Protein AF-A0A352UPE4-F1 (afdb_monomer_lite)

pLDDT: mean 80.59, std 21.8, range [27.59, 98.31]

Foldseek 3Di:
DVPVVVVVVVVVVVVVVVVVVVVVVVVVVVVVPCPDPPPPPPPPPPPPPDDPPPPDDDDDDDDDDPDDDPDDDDPVDDDDDPDPPLVVVLLAAEEFALVLLVCLVQLVHPNGVLDQRGWDCPVRGDAPVCLQPAWTLRSVPRDTDHPVVSCVVPVRPHYHYDYDPHHPVVDDDD

Sequence (174 aa):
MKSNQKNTMYIFWAGAIMVCLALVLFALLFSSCTKAPNPAATTPPPSESLAPSDSGGTAGEATPNPTAPVETPPSWELAETEDAGWEYVDRMTFLGDSTTHGLVYYGVLSDKKDTTQVWTPASGTLALFNQSTATIVYPETGEEITIVDAVTRKKPEYLVITLGVNGVSFMAEA

Radius of gyration: 31.69 Å; chains: 1; bounding box: 69×68×94 Å

Structure (mmCIF, N/CA/C/O backbone):
data_AF-A0A352UPE4-F1
#
_entry.id   AF-A0A352UPE4-F1
#
loop_
_atom_site.group_PDB
_atom_site.id
_atom_site.type_symbol
_atom_site.label_atom_id
_atom_site.label_alt_id
_atom_site.label_comp_id
_atom_site.label_asym_id
_atom_site.label_entity_id
_atom_site.label_seq_id
_atom_site.pdbx_PDB_ins_code
_atom_site.Cartn_x
_atom_site.Cartn_y
_atom_site.Cartn_z
_atom_site.occupancy
_atom_site.B_iso_or_equiv
_atom_site.auth_seq_id
_atom_site.auth_comp_id
_atom_site.auth_asym_id
_atom_site.auth_atom_id
_atom_site.pdbx_PDB_model_num
ATOM 1 N N . MET A 1 1 ? -26.353 47.766 42.012 1.00 53.09 1 MET A N 1
ATOM 2 C CA . MET A 1 1 ? -25.046 47.062 41.942 1.00 53.09 1 MET A CA 1
ATOM 3 C C . MET A 1 1 ? -24.980 45.918 40.909 1.00 53.09 1 MET A C 1
ATOM 5 O O . MET A 1 1 ? -23.880 45.500 40.585 1.00 53.09 1 MET A O 1
ATOM 9 N N . LYS A 1 2 ? -26.097 45.433 40.330 1.00 53.50 2 LYS A N 1
ATOM 10 C CA . LYS A 1 2 ? -26.125 44.246 39.436 1.00 53.50 2 LYS A CA 1
ATOM 11 C C . LYS A 1 2 ? -25.807 44.509 37.944 1.00 53.50 2 LYS A C 1
ATOM 13 O O . LYS A 1 2 ? -25.626 43.559 37.191 1.00 53.50 2 LYS A O 1
ATOM 18 N N . SER A 1 3 ? -25.732 45.772 37.511 1.00 59.28 3 SER A N 1
ATOM 19 C CA . SER A 1 3 ? -25.371 46.168 36.134 1.00 59.28 3 SER A CA 1
ATOM 20 C C . SER A 1 3 ? -23.856 46.222 35.899 1.00 59.28 3 SER A C 1
ATOM 22 O O . SER A 1 3 ? -23.390 45.801 34.846 1.00 59.28 3 SER A O 1
ATOM 24 N N . ASN A 1 4 ? -23.082 46.649 36.903 1.00 59.94 4 ASN A N 1
ATOM 25 C CA . ASN A 1 4 ? -21.622 46.748 36.797 1.00 59.94 4 ASN A CA 1
ATOM 26 C C . ASN A 1 4 ? -20.955 45.377 36.615 1.00 59.94 4 ASN A C 1
ATOM 28 O O . ASN A 1 4 ? -20.063 45.250 35.791 1.00 59.94 4 ASN A O 1
ATOM 32 N N . GLN A 1 5 ? -21.448 44.329 37.284 1.00 63.59 5 GLN A N 1
ATOM 33 C CA . GLN A 1 5 ? -20.893 42.975 37.156 1.00 63.59 5 GLN A CA 1
ATOM 34 C C . GLN A 1 5 ? -21.080 42.381 35.748 1.00 63.59 5 GLN A C 1
ATOM 36 O O . GLN A 1 5 ? -20.189 41.704 35.240 1.00 63.59 5 GLN A O 1
ATOM 41 N N . LYS A 1 6 ? -22.216 42.661 35.092 1.00 66.12 6 LYS A N 1
ATOM 42 C CA . LYS A 1 6 ? -22.461 42.227 33.707 1.00 66.12 6 LYS A CA 1
ATOM 43 C C . LYS A 1 6 ? -21.548 42.970 32.734 1.00 66.12 6 LYS A C 1
ATOM 45 O O . LYS A 1 6 ? -20.954 42.340 31.871 1.00 66.12 6 LYS A O 1
ATOM 50 N N . ASN A 1 7 ? -21.371 44.277 32.923 1.00 73.94 7 ASN A N 1
ATOM 51 C CA . ASN A 1 7 ? -20.481 45.085 32.089 1.00 73.94 7 ASN A CA 1
ATOM 52 C C . ASN A 1 7 ? -19.014 44.656 32.238 1.00 73.94 7 ASN A C 1
ATOM 54 O O . ASN A 1 7 ? -18.324 44.515 31.237 1.00 73.94 7 ASN A O 1
ATOM 58 N N . THR A 1 8 ? -18.554 44.349 33.454 1.00 73.56 8 THR A N 1
ATOM 59 C CA . THR A 1 8 ? -17.210 43.793 33.686 1.00 73.56 8 THR A CA 1
ATOM 60 C C . THR A 1 8 ? -17.031 42.427 33.021 1.00 73.56 8 THR A C 1
ATOM 62 O O . THR A 1 8 ? -15.991 42.175 32.421 1.00 73.56 8 THR A O 1
ATOM 65 N N . MET A 1 9 ? -18.052 41.564 33.056 1.00 77.69 9 MET A N 1
ATOM 66 C CA . MET A 1 9 ? -18.025 40.272 32.369 1.00 77.69 9 MET A CA 1
ATOM 67 C C . MET A 1 9 ? -17.982 40.445 30.843 1.00 77.69 9 MET A C 1
ATOM 69 O O . MET A 1 9 ? -17.152 39.818 30.197 1.00 77.69 9 MET A O 1
ATOM 73 N N . TYR A 1 10 ? -18.785 41.338 30.259 1.00 82.56 10 TYR A N 1
ATOM 74 C CA . TYR A 1 10 ? -18.728 41.616 28.819 1.00 82.56 10 TYR A CA 1
ATOM 75 C C . TYR A 1 10 ? -17.397 42.232 28.382 1.00 82.56 10 TYR A C 1
ATOM 77 O O . TYR A 1 10 ? -16.899 41.874 27.322 1.00 82.56 10 TYR A O 1
ATOM 85 N N . ILE A 1 11 ? -16.786 43.095 29.198 1.00 82.06 11 ILE A N 1
ATOM 86 C CA . ILE A 1 11 ? -15.452 43.651 28.924 1.00 82.06 11 ILE A CA 1
ATOM 87 C C . ILE A 1 11 ? -14.389 42.545 28.951 1.00 82.06 11 ILE A C 1
ATOM 89 O O . ILE A 1 11 ? -13.535 42.498 28.069 1.00 82.06 11 ILE A O 1
ATOM 93 N N . PHE A 1 12 ? -14.466 41.617 29.909 1.00 85.69 12 PHE A N 1
ATOM 94 C CA . PHE A 1 12 ? -13.561 40.467 29.977 1.00 85.69 12 PHE A CA 1
ATOM 95 C C . PHE A 1 12 ? -13.721 39.531 28.767 1.00 85.69 12 PHE A C 1
ATOM 97 O O . PHE A 1 12 ? -12.733 39.161 28.136 1.00 85.69 12 PHE A O 1
ATOM 104 N N . TRP A 1 13 ? -14.962 39.203 28.393 1.00 82.19 13 TRP A N 1
ATOM 105 C CA . TRP A 1 13 ? -15.262 38.380 27.217 1.00 82.19 13 TRP A CA 1
ATOM 106 C C . TRP A 1 13 ? -14.846 39.058 25.906 1.00 82.19 13 TRP A C 1
ATOM 108 O O . TRP A 1 13 ? -14.253 38.407 25.050 1.00 82.19 13 TRP A O 1
ATOM 118 N N . ALA A 1 14 ? -15.083 40.364 25.760 1.00 88.38 14 ALA A N 1
ATOM 119 C CA . ALA A 1 14 ? -14.623 41.132 24.606 1.00 88.38 14 ALA A CA 1
ATOM 120 C C . ALA A 1 14 ? -13.088 41.153 24.517 1.00 88.38 14 ALA A C 1
ATOM 122 O O . ALA A 1 14 ? -12.538 40.979 23.432 1.00 88.38 14 ALA A O 1
ATOM 123 N N . GLY A 1 15 ? -12.392 41.283 25.653 1.00 89.69 15 GLY A N 1
ATOM 124 C CA . GLY A 1 15 ? -10.934 41.174 25.722 1.00 89.69 15 GLY A CA 1
ATOM 125 C C . GLY A 1 15 ? -10.424 39.801 25.278 1.00 89.69 15 GLY A C 1
ATOM 126 O O . GLY A 1 15 ? -9.528 39.724 24.441 1.00 89.69 15 GLY A O 1
ATOM 127 N N . ALA A 1 16 ? -11.034 38.718 25.765 1.00 92.31 16 ALA A N 1
ATOM 128 C CA . ALA A 1 16 ? -10.669 37.353 25.382 1.00 92.31 16 ALA A CA 1
ATOM 129 C C . ALA A 1 16 ? -10.889 37.085 23.881 1.00 92.31 16 ALA A C 1
ATOM 131 O O . ALA A 1 16 ? -10.023 36.511 23.223 1.00 92.31 16 ALA A O 1
ATOM 132 N N . ILE A 1 17 ? -12.008 37.554 23.319 1.00 93.19 17 ILE A N 1
ATOM 133 C CA . ILE A 1 17 ? -12.302 37.430 21.883 1.00 93.19 17 ILE A CA 1
ATOM 134 C C . ILE A 1 17 ? -11.273 38.204 21.052 1.00 93.19 17 ILE A C 1
ATOM 136 O O . ILE A 1 17 ? -10.758 37.667 20.075 1.00 93.19 17 ILE A O 1
ATOM 140 N N . MET A 1 18 ? -10.919 39.426 21.456 1.00 93.44 18 MET A N 1
ATOM 141 C CA . MET A 1 18 ? -9.901 40.220 20.762 1.00 93.44 18 MET A CA 1
ATOM 142 C C . MET A 1 18 ? -8.521 39.555 20.789 1.00 93.44 18 MET A C 1
ATOM 144 O O . MET A 1 18 ? -7.825 39.571 19.776 1.00 93.44 18 MET A O 1
ATOM 148 N N . VAL A 1 19 ? -8.139 38.921 21.903 1.00 95.31 19 VAL A N 1
ATOM 149 C CA . VAL A 1 19 ? -6.890 38.146 21.994 1.00 95.31 19 VAL A CA 1
ATOM 150 C C . VAL A 1 19 ? -6.928 36.934 21.061 1.00 95.31 19 VAL A C 1
ATOM 152 O O . VAL A 1 19 ? -5.976 36.721 20.314 1.00 95.31 19 VAL A O 1
ATOM 155 N N . CYS A 1 20 ? -8.030 36.178 21.031 1.00 92.56 20 CYS A N 1
ATOM 156 C CA . CYS A 1 20 ? -8.185 35.056 20.101 1.00 92.56 20 CYS A CA 1
ATOM 157 C C . CYS A 1 20 ? -8.100 35.503 18.635 1.00 92.56 20 CYS A C 1
ATOM 159 O O . CYS A 1 20 ? -7.395 34.877 17.846 1.00 92.56 20 CYS A O 1
ATOM 161 N N . LEU A 1 21 ? -8.761 36.605 18.268 1.00 93.88 21 LEU A N 1
ATOM 162 C CA . LEU A 1 21 ? -8.699 37.155 16.911 1.00 93.88 21 LEU A CA 1
ATOM 163 C C . LEU A 1 21 ? -7.285 37.630 16.550 1.00 93.88 21 LEU A C 1
ATOM 165 O O . LEU A 1 21 ? -6.831 37.387 15.433 1.00 93.88 21 LEU A O 1
ATOM 169 N N . ALA A 1 22 ? -6.564 38.245 17.491 1.00 93.00 22 ALA A N 1
ATOM 170 C CA . ALA A 1 22 ? -5.177 38.653 17.288 1.00 93.00 22 ALA A CA 1
ATOM 171 C C . ALA A 1 22 ? -4.243 37.450 17.083 1.00 93.00 22 ALA A C 1
ATOM 173 O O . ALA A 1 22 ? -3.396 37.490 16.194 1.00 93.00 22 ALA A O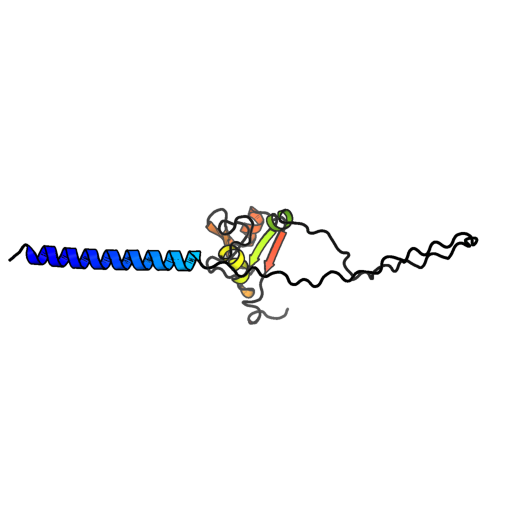 1
ATOM 174 N N . LEU A 1 23 ? -4.421 36.364 17.845 1.00 93.12 23 LEU A N 1
ATOM 175 C CA . LEU A 1 23 ? -3.644 35.129 17.685 1.00 93.12 23 LEU A CA 1
ATOM 176 C C . LEU A 1 23 ? -3.903 34.454 16.334 1.00 93.12 23 LEU A C 1
ATOM 178 O O . LEU A 1 23 ? -2.953 34.035 15.672 1.00 93.12 23 LEU A O 1
ATOM 182 N N . VAL A 1 24 ? -5.165 34.391 15.896 1.00 92.69 24 VAL A N 1
ATOM 183 C CA . VAL A 1 24 ? -5.530 33.862 14.571 1.00 92.69 24 VAL A CA 1
ATOM 184 C C . VAL A 1 24 ? -4.917 34.719 13.463 1.00 92.69 24 VAL A C 1
ATOM 186 O O . VAL A 1 24 ? -4.322 34.177 12.535 1.00 92.69 24 VAL A O 1
ATOM 189 N N . LEU A 1 25 ? -4.988 36.049 13.576 1.00 88.69 25 LEU A N 1
ATOM 190 C CA . LEU A 1 25 ? -4.364 36.957 12.613 1.00 88.69 25 LEU A CA 1
ATOM 191 C C . LEU A 1 25 ? -2.843 36.762 12.559 1.00 88.69 25 LEU A C 1
ATOM 193 O O . LEU A 1 25 ? -2.278 36.699 11.471 1.00 88.69 25 LEU A O 1
ATOM 197 N N . PHE A 1 26 ? -2.186 36.606 13.711 1.00 88.25 26 PHE A N 1
ATOM 198 C CA . PHE A 1 26 ? -0.756 36.306 13.775 1.00 88.25 26 PHE A CA 1
ATOM 199 C C . PHE A 1 26 ? -0.455 34.984 13.055 1.00 88.25 26 PHE A C 1
ATOM 201 O O . PHE A 1 26 ? 0.346 34.968 12.128 1.00 88.25 26 PHE A O 1
ATOM 208 N N . ALA A 1 27 ? -1.156 33.893 13.375 1.00 85.06 27 ALA A N 1
ATOM 209 C CA 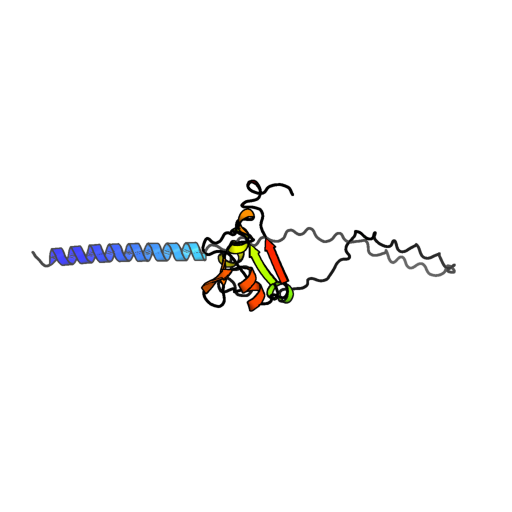. ALA A 1 27 ? -0.958 32.595 12.723 1.00 85.06 27 ALA A CA 1
ATOM 210 C C . ALA A 1 27 ? -1.133 32.650 11.190 1.00 85.06 27 ALA A C 1
ATOM 212 O O . ALA A 1 27 ? -0.366 32.021 10.454 1.00 85.06 27 ALA A O 1
ATOM 213 N N . LEU A 1 28 ? -2.091 33.443 10.699 1.00 84.50 28 LEU A N 1
ATOM 214 C CA . LEU A 1 28 ? -2.310 33.664 9.267 1.00 84.50 28 LEU A CA 1
ATOM 215 C C . LEU A 1 28 ? -1.188 34.489 8.621 1.00 84.50 28 LEU A C 1
ATOM 217 O O . LEU A 1 28 ? -0.753 34.156 7.519 1.00 84.50 28 LEU A O 1
ATOM 221 N N . LEU A 1 29 ? -0.671 35.518 9.300 1.00 82.88 29 LEU A N 1
ATOM 222 C CA . LEU A 1 29 ? 0.468 36.315 8.825 1.00 82.88 29 LEU A CA 1
ATOM 223 C C . LEU A 1 29 ? 1.762 35.488 8.776 1.00 82.88 29 LEU A C 1
ATOM 225 O O . LEU A 1 29 ? 2.492 35.562 7.789 1.00 82.88 29 LEU A O 1
ATOM 229 N N . PHE A 1 30 ? 2.022 34.651 9.788 1.00 71.88 30 PHE A N 1
ATOM 230 C CA . PHE A 1 30 ? 3.179 33.747 9.792 1.00 71.88 30 PHE A CA 1
ATOM 231 C C . PHE A 1 30 ? 3.045 32.626 8.757 1.00 71.88 30 PHE A C 1
ATOM 233 O O . PHE A 1 30 ? 4.0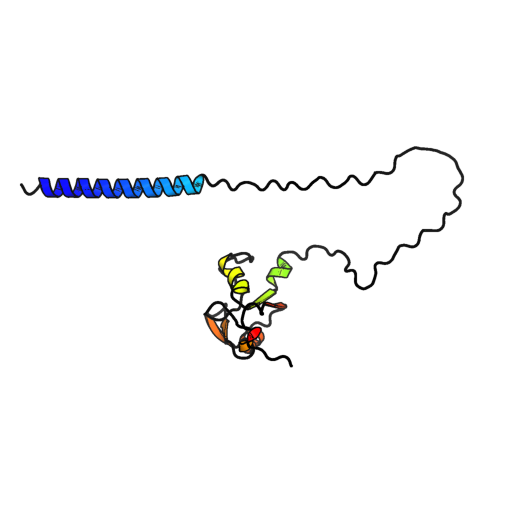31 32.311 8.098 1.00 71.88 30 PHE A O 1
ATOM 240 N N . SER A 1 31 ? 1.840 32.091 8.527 1.00 73.88 31 SER A N 1
ATOM 241 C CA . SER A 1 31 ? 1.608 31.155 7.413 1.00 73.88 31 SER A CA 1
ATOM 242 C C . SER A 1 31 ? 1.840 31.821 6.053 1.00 73.88 31 SER A C 1
ATOM 244 O O . SER A 1 31 ? 2.477 31.234 5.182 1.00 73.88 31 SER A O 1
ATOM 246 N N . SER A 1 32 ? 1.400 33.073 5.883 1.00 64.81 32 SER A N 1
ATOM 247 C CA . SER A 1 32 ? 1.497 33.809 4.611 1.00 64.81 32 SER A CA 1
ATOM 248 C C . SER A 1 32 ? 2.911 34.315 4.284 1.00 64.81 32 SER A C 1
ATOM 250 O O . SER A 1 32 ? 3.199 34.601 3.124 1.00 64.81 32 SER A O 1
ATOM 252 N N . CYS A 1 33 ? 3.809 34.409 5.272 1.00 54.62 33 CYS A N 1
ATOM 253 C CA . CYS A 1 33 ? 5.211 34.808 5.078 1.00 54.62 33 CYS A CA 1
ATOM 254 C C . CYS A 1 33 ? 6.183 33.633 4.892 1.00 54.62 33 CYS A C 1
ATOM 256 O O . CYS A 1 33 ? 7.377 33.863 4.691 1.00 54.62 33 CYS A O 1
ATOM 258 N N . THR A 1 34 ? 5.710 32.382 4.882 1.00 54.47 34 THR A N 1
ATOM 259 C CA . THR A 1 34 ? 6.535 31.245 4.445 1.00 54.47 34 THR A CA 1
ATOM 260 C C . THR A 1 34 ? 6.585 31.186 2.917 1.00 54.47 34 THR A C 1
ATOM 262 O O . THR A 1 34 ? 6.072 30.281 2.267 1.00 54.47 34 THR A O 1
ATOM 265 N N . LYS A 1 35 ? 7.236 32.183 2.308 1.00 48.16 35 LYS A N 1
ATOM 266 C CA . LYS A 1 35 ? 7.783 32.018 0.962 1.00 48.16 35 LYS A CA 1
ATOM 267 C C . LYS A 1 35 ? 8.822 30.909 1.079 1.00 48.16 35 LYS A C 1
ATOM 269 O O . LYS A 1 35 ? 9.884 31.129 1.659 1.00 48.16 35 LYS A O 1
ATOM 274 N N . ALA A 1 36 ? 8.473 29.713 0.607 1.00 48.47 36 ALA A N 1
ATOM 275 C CA . ALA A 1 36 ? 9.414 28.614 0.483 1.00 48.47 36 ALA A CA 1
ATOM 276 C C . ALA A 1 36 ? 10.707 29.162 -0.148 1.00 48.47 36 ALA A C 1
ATOM 278 O O . ALA A 1 36 ? 10.624 29.871 -1.161 1.00 48.47 36 ALA A O 1
ATOM 279 N N . PRO A 1 37 ? 11.890 28.908 0.439 1.00 42.31 37 PRO A N 1
ATOM 280 C CA . PRO A 1 37 ? 13.134 29.134 -0.266 1.00 42.31 37 PRO A CA 1
ATOM 281 C C . PRO A 1 37 ? 13.035 28.333 -1.555 1.00 42.31 37 PRO A C 1
ATOM 283 O O . PRO A 1 37 ? 12.926 27.112 -1.519 1.00 42.31 37 PRO A O 1
ATOM 286 N N . ASN A 1 38 ? 12.987 29.035 -2.683 1.00 44.78 38 ASN A N 1
ATOM 287 C CA . ASN A 1 38 ? 13.183 28.429 -3.984 1.00 44.78 38 ASN A CA 1
ATOM 288 C C . ASN A 1 38 ? 14.545 27.726 -3.895 1.00 44.78 38 ASN A C 1
ATOM 290 O O . ASN A 1 38 ? 15.541 28.439 -3.714 1.00 44.78 38 ASN A O 1
ATOM 294 N N . PRO A 1 39 ? 14.650 26.386 -3.959 1.00 43.59 39 PRO A N 1
ATOM 295 C CA . PRO A 1 39 ? 15.930 25.801 -4.268 1.00 43.59 39 PRO A CA 1
ATOM 296 C C . PRO A 1 39 ? 16.146 26.169 -5.730 1.00 43.59 39 PRO A C 1
ATOM 298 O O . PRO A 1 39 ? 15.653 25.509 -6.640 1.00 43.59 39 PRO A O 1
ATOM 301 N N . ALA A 1 40 ? 16.816 27.301 -5.954 1.00 36.25 40 ALA A N 1
ATOM 302 C CA . ALA A 1 40 ? 17.519 27.506 -7.197 1.00 36.25 40 ALA A CA 1
ATOM 303 C C . ALA A 1 40 ? 18.382 26.257 -7.357 1.00 36.25 40 ALA A C 1
ATOM 305 O O . ALA A 1 40 ? 19.315 26.038 -6.584 1.00 36.25 40 ALA A O 1
ATOM 306 N N . ALA A 1 41 ? 17.975 25.391 -8.279 1.00 37.00 41 ALA A N 1
ATOM 307 C CA . ALA A 1 41 ? 18.787 24.300 -8.747 1.00 37.00 41 ALA A CA 1
ATOM 308 C C . ALA A 1 41 ? 20.068 24.938 -9.282 1.00 37.00 41 ALA A C 1
ATOM 310 O O . ALA A 1 41 ? 20.100 25.477 -10.387 1.00 37.00 41 ALA A O 1
ATOM 311 N N . THR A 1 42 ? 21.119 24.939 -8.469 1.00 39.25 42 THR A N 1
ATOM 312 C CA . THR A 1 42 ? 22.485 25.150 -8.932 1.00 39.25 42 THR A CA 1
ATOM 313 C C . THR A 1 42 ? 22.902 23.865 -9.635 1.00 39.25 42 THR A C 1
ATOM 315 O O . THR A 1 42 ? 23.733 23.101 -9.154 1.00 39.25 42 THR A O 1
ATOM 318 N N . THR A 1 43 ? 22.265 23.587 -10.768 1.00 38.50 43 THR A N 1
ATOM 319 C CA . THR A 1 43 ? 22.822 22.679 -11.758 1.00 38.50 43 THR A CA 1
ATOM 320 C C . THR A 1 43 ? 24.024 23.426 -12.340 1.00 38.50 43 THR A C 1
ATOM 322 O O . THR A 1 43 ? 23.835 24.524 -12.873 1.00 38.50 43 THR A O 1
ATOM 325 N N . PRO A 1 44 ? 25.268 22.931 -12.203 1.00 42.25 44 PRO A N 1
ATOM 326 C CA . PRO A 1 44 ? 26.358 23.479 -12.997 1.00 42.25 44 PRO A CA 1
ATOM 327 C C . PRO A 1 44 ? 25.972 23.355 -14.483 1.00 42.25 44 PRO A C 1
ATOM 329 O O . PRO A 1 44 ? 25.299 22.385 -14.844 1.00 42.25 44 PRO A O 1
ATOM 332 N N . PRO A 1 45 ? 26.318 24.332 -15.339 1.00 49.88 45 PRO A N 1
ATOM 333 C CA . PRO A 1 45 ? 25.979 24.263 -16.756 1.00 49.88 45 PRO A CA 1
ATOM 334 C C . PRO A 1 45 ? 26.512 22.951 -17.355 1.00 49.88 45 PRO A C 1
ATOM 336 O O . PRO A 1 45 ? 27.566 22.475 -16.914 1.00 49.88 45 PRO A O 1
ATOM 339 N N . PRO A 1 46 ? 25.810 22.351 -18.334 1.00 43.12 46 PRO A N 1
ATOM 340 C CA . PRO A 1 46 ? 26.344 21.202 -19.042 1.00 43.12 46 PRO A CA 1
ATOM 341 C C . PRO A 1 46 ? 27.696 21.608 -19.621 1.00 43.12 46 PRO A C 1
ATOM 343 O O . PRO A 1 46 ? 27.830 22.681 -20.211 1.00 43.12 46 PRO A O 1
ATOM 346 N N . SER A 1 47 ? 28.704 20.771 -19.382 1.00 41.22 47 SER A N 1
ATOM 347 C CA . SER A 1 47 ? 30.019 20.923 -19.990 1.00 41.22 47 SER A CA 1
ATOM 348 C C . SER A 1 47 ? 29.808 21.103 -21.491 1.00 41.22 47 SER A C 1
ATOM 350 O O . SER A 1 47 ? 29.238 20.221 -22.134 1.00 41.22 47 SER A O 1
ATOM 352 N N . GLU A 1 48 ? 30.215 22.251 -22.035 1.00 40.44 48 GLU A N 1
ATOM 353 C CA . GLU A 1 48 ? 30.287 22.461 -23.477 1.00 40.44 48 GLU A CA 1
ATOM 354 C C . GLU A 1 48 ? 31.221 21.387 -24.041 1.00 40.44 48 GLU A C 1
ATOM 356 O O . GLU A 1 48 ? 32.446 21.475 -23.949 1.00 40.44 48 GLU A O 1
ATOM 361 N N . SER A 1 49 ? 30.629 20.313 -24.562 1.00 44.19 49 SER A N 1
ATOM 362 C CA . SER A 1 49 ? 31.329 19.392 -25.440 1.00 44.19 49 SER A CA 1
ATOM 363 C C . SER A 1 49 ? 31.677 20.186 -26.689 1.00 44.19 49 SER A C 1
ATOM 365 O O . SER A 1 49 ? 30.802 20.748 -27.348 1.00 44.19 49 SER A O 1
ATOM 367 N N . LEU A 1 50 ? 32.979 20.299 -26.925 1.00 38.34 50 LEU A N 1
ATOM 368 C CA . LEU A 1 50 ? 33.604 21.081 -27.977 1.00 38.34 50 LEU A CA 1
ATOM 369 C C . LEU A 1 50 ? 32.876 20.867 -29.308 1.00 38.34 50 LEU A C 1
ATOM 371 O O . LEU A 1 50 ? 32.929 19.784 -29.893 1.00 38.34 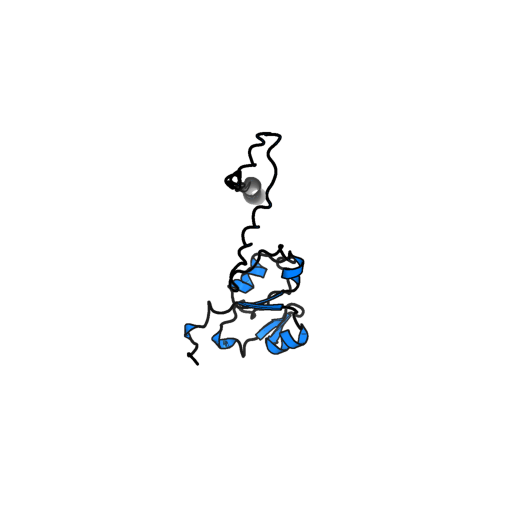50 LEU A O 1
ATOM 375 N N . ALA A 1 51 ? 32.231 21.922 -29.807 1.00 38.31 51 ALA A N 1
ATOM 376 C CA . ALA A 1 51 ? 31.907 22.005 -31.220 1.00 38.31 51 ALA A CA 1
ATOM 377 C C . ALA A 1 51 ? 33.208 21.793 -32.023 1.00 38.31 51 ALA A C 1
ATOM 379 O O . ALA A 1 51 ? 34.248 22.347 -31.641 1.00 38.31 51 ALA A O 1
ATOM 380 N N . PRO A 1 52 ? 33.203 21.010 -33.115 1.00 39.97 52 PRO A N 1
ATOM 381 C CA . PRO A 1 52 ? 34.371 20.916 -33.970 1.00 39.97 52 PRO A CA 1
ATOM 382 C C . PRO A 1 52 ? 34.665 22.306 -34.529 1.00 39.97 52 PRO A C 1
ATOM 384 O O . PRO A 1 52 ? 33.791 22.959 -35.095 1.00 39.97 52 PRO A O 1
ATOM 387 N N . SER A 1 53 ? 35.902 22.754 -34.332 1.00 32.44 53 SER A N 1
ATOM 388 C CA . SER A 1 53 ? 36.434 23.971 -34.932 1.00 32.44 53 SER A CA 1
ATOM 389 C C . SER A 1 53 ? 36.287 23.881 -36.454 1.00 32.44 53 SER A C 1
ATOM 391 O O . SER A 1 53 ? 36.916 23.032 -37.089 1.00 32.44 53 SER A O 1
ATOM 393 N N . ASP A 1 54 ? 35.443 24.738 -37.028 1.00 34.72 54 ASP A N 1
ATOM 394 C CA . ASP A 1 54 ? 35.342 24.946 -38.470 1.00 34.72 54 ASP A CA 1
ATOM 395 C C . ASP A 1 54 ? 36.593 25.704 -38.934 1.00 34.72 54 ASP A C 1
ATOM 397 O O . ASP A 1 54 ? 36.642 26.933 -38.984 1.00 34.72 54 ASP A O 1
ATOM 401 N N . SER A 1 55 ? 37.661 24.951 -39.194 1.00 33.97 55 SER A N 1
ATOM 402 C CA . SER A 1 55 ? 38.781 25.422 -39.998 1.00 33.97 55 SER A CA 1
ATOM 403 C C . SER A 1 55 ? 38.575 24.884 -41.406 1.00 33.97 55 SER A C 1
ATOM 405 O O . SER A 1 55 ? 38.962 23.758 -41.726 1.00 33.97 55 SER A O 1
ATOM 407 N N . GLY A 1 56 ? 37.914 25.690 -42.238 1.00 28.95 56 GLY A N 1
ATOM 408 C CA . GLY A 1 56 ? 37.743 25.434 -43.660 1.00 28.95 56 GLY A CA 1
ATOM 409 C C . GLY A 1 56 ? 39.093 25.325 -44.369 1.00 28.95 56 GLY A C 1
ATOM 410 O O . GLY A 1 56 ? 39.704 26.327 -44.735 1.00 28.95 56 GLY A O 1
ATOM 411 N N . GLY A 1 57 ? 39.544 24.091 -44.581 1.00 27.59 57 GLY A N 1
ATOM 412 C CA . GLY A 1 57 ? 40.590 23.731 -45.529 1.00 27.59 57 GLY A CA 1
ATOM 413 C C . GLY A 1 57 ? 39.966 23.022 -46.727 1.00 27.59 57 GLY A C 1
ATOM 414 O O . GLY A 1 57 ? 39.523 21.882 -46.612 1.00 27.59 57 GLY A O 1
ATOM 415 N N . THR A 1 58 ? 39.934 23.686 -47.882 1.00 31.41 58 THR A N 1
ATOM 416 C CA . THR A 1 58 ? 39.547 23.060 -49.152 1.00 31.41 58 THR A CA 1
ATOM 417 C C . THR A 1 58 ? 40.754 22.393 -49.809 1.00 31.41 58 THR A C 1
ATOM 419 O O . THR A 1 58 ? 41.821 22.993 -49.910 1.00 31.41 58 THR A O 1
ATOM 422 N N . ALA A 1 59 ? 40.475 21.204 -50.355 1.00 40.41 59 ALA A N 1
ATOM 423 C CA . ALA A 1 59 ? 41.225 20.404 -51.327 1.00 40.41 59 ALA A CA 1
ATOM 424 C C . ALA A 1 59 ? 42.333 19.481 -50.784 1.00 40.41 59 ALA A C 1
ATOM 426 O O . ALA A 1 59 ? 43.508 19.831 -50.723 1.00 40.41 59 ALA A O 1
ATOM 427 N N . GLY A 1 60 ? 41.933 18.234 -50.515 1.00 33.28 60 GLY A N 1
ATOM 428 C CA . GLY A 1 60 ? 42.813 17.080 -50.342 1.00 33.28 60 GLY A CA 1
ATOM 429 C C . GLY A 1 60 ? 42.009 15.777 -50.382 1.00 33.28 60 GLY A C 1
ATOM 430 O O . GLY A 1 60 ? 41.395 15.401 -49.395 1.00 33.28 60 GLY A O 1
ATOM 431 N N . GLU A 1 61 ? 41.966 15.166 -51.564 1.00 43.31 61 GLU A N 1
ATOM 432 C CA . GLU A 1 61 ? 41.482 13.828 -51.948 1.00 43.31 61 GLU A CA 1
ATOM 433 C C . GLU A 1 61 ? 41.213 12.821 -50.798 1.00 43.31 61 GLU A C 1
ATOM 435 O O . GLU A 1 61 ? 42.126 12.354 -50.117 1.00 43.31 61 GLU A O 1
ATOM 440 N N . ALA A 1 62 ? 39.937 12.464 -50.590 1.00 38.00 62 ALA A N 1
ATOM 441 C CA . ALA A 1 62 ? 39.506 11.556 -49.526 1.00 38.00 62 ALA A CA 1
ATOM 442 C C . ALA A 1 62 ? 39.678 10.079 -49.927 1.00 38.00 62 ALA A C 1
ATOM 444 O O . ALA A 1 62 ? 38.917 9.530 -50.723 1.00 38.00 62 ALA A O 1
ATOM 445 N N . THR A 1 63 ? 40.657 9.422 -49.310 1.00 46.66 63 THR A N 1
ATOM 446 C CA . THR A 1 63 ? 40.691 7.959 -49.156 1.00 46.66 63 THR A CA 1
ATOM 447 C C . THR A 1 63 ? 39.640 7.561 -48.104 1.00 46.66 63 THR A C 1
ATOM 449 O O . THR A 1 63 ? 39.559 8.241 -47.078 1.00 46.66 63 THR A O 1
ATOM 452 N N . PRO A 1 64 ? 38.821 6.505 -48.292 1.00 46.34 64 PRO A N 1
ATOM 453 C CA . PRO A 1 64 ? 37.836 6.109 -47.289 1.00 46.34 64 PRO A CA 1
ATOM 454 C C . PRO A 1 64 ? 38.554 5.584 -46.038 1.00 46.34 64 PRO A C 1
ATOM 456 O O . PRO A 1 64 ? 39.173 4.521 -46.057 1.00 46.34 64 PRO A O 1
ATOM 459 N N . ASN A 1 65 ? 38.493 6.355 -44.953 1.00 51.69 65 ASN A N 1
ATOM 460 C CA . ASN A 1 65 ? 38.975 5.946 -43.638 1.00 51.69 65 ASN A CA 1
ATOM 461 C C . ASN A 1 65 ? 38.057 4.819 -43.114 1.00 51.69 65 ASN A C 1
ATOM 463 O O . ASN A 1 65 ? 36.834 4.980 -43.186 1.00 51.69 65 ASN A O 1
ATOM 467 N N . PRO A 1 66 ? 38.580 3.684 -42.616 1.00 55.06 66 PRO A N 1
ATOM 468 C CA . PRO A 1 66 ? 37.737 2.608 -42.115 1.00 55.06 66 PRO A CA 1
ATOM 469 C C . PRO A 1 66 ? 36.961 3.103 -40.891 1.00 55.06 66 PRO A C 1
ATOM 471 O O . PRO A 1 66 ? 37.543 3.624 -39.941 1.00 55.06 66 PRO A O 1
ATOM 474 N N . THR A 1 67 ? 35.635 2.978 -40.948 1.00 58.03 67 THR A N 1
ATOM 475 C CA . THR A 1 67 ? 34.707 3.295 -39.861 1.00 58.03 67 THR A CA 1
ATOM 476 C C . THR A 1 67 ? 35.193 2.634 -38.572 1.00 58.03 67 THR A C 1
ATOM 478 O O . THR A 1 67 ? 35.328 1.411 -38.520 1.00 58.03 67 THR A O 1
ATOM 481 N N . ALA A 1 68 ? 35.489 3.440 -37.548 1.00 62.06 68 ALA A N 1
ATOM 482 C CA . ALA A 1 68 ? 35.789 2.927 -36.218 1.00 62.06 68 ALA A CA 1
ATOM 483 C C . ALA A 1 68 ? 34.628 2.021 -35.758 1.00 62.06 68 ALA A C 1
ATOM 485 O O . ALA A 1 68 ? 33.470 2.372 -36.008 1.00 62.06 68 ALA A O 1
ATOM 486 N N . PRO A 1 69 ? 34.897 0.863 -35.128 1.00 58.62 69 PRO A N 1
ATOM 487 C CA . PRO A 1 69 ? 33.838 0.005 -34.618 1.00 58.62 69 PRO A CA 1
ATOM 488 C C . PRO A 1 69 ? 32.976 0.801 -33.638 1.00 58.62 69 PRO A C 1
ATOM 490 O O . PRO A 1 69 ? 33.497 1.389 -32.693 1.00 58.62 69 PRO A O 1
ATOM 493 N N . VAL A 1 70 ? 31.665 0.837 -33.871 1.00 67.75 70 VAL A N 1
ATOM 494 C CA . VAL A 1 70 ? 30.712 1.307 -32.864 1.00 67.75 70 VAL A CA 1
ATOM 495 C C . VAL A 1 70 ? 30.793 0.311 -31.711 1.00 67.75 70 VAL A C 1
ATOM 497 O O . VAL A 1 70 ? 30.414 -0.851 -31.880 1.00 67.75 70 VAL A O 1
ATOM 500 N N . GLU A 1 71 ? 31.350 0.730 -30.574 1.00 74.75 71 GLU A N 1
ATOM 501 C CA . GLU A 1 71 ? 31.371 -0.111 -29.379 1.00 74.75 71 GLU A CA 1
ATOM 502 C C . GLU A 1 71 ? 29.925 -0.402 -28.977 1.00 74.75 71 GLU A C 1
ATOM 504 O O . GLU A 1 71 ? 29.128 0.501 -28.731 1.00 74.75 71 GLU A O 1
ATOM 509 N N . THR A 1 72 ? 29.560 -1.681 -29.003 1.00 78.94 72 THR A N 1
ATOM 510 C CA . THR A 1 72 ? 28.242 -2.121 -28.551 1.00 78.94 72 THR A CA 1
ATOM 511 C C . THR A 1 72 ? 28.289 -2.198 -27.027 1.00 78.94 72 THR A C 1
ATOM 513 O O . THR A 1 72 ? 29.182 -2.879 -26.513 1.00 78.94 72 THR A O 1
ATOM 516 N N . PRO A 1 73 ? 27.375 -1.528 -26.301 1.00 82.62 73 PRO A N 1
ATOM 517 C CA . PRO A 1 73 ? 27.365 -1.585 -24.847 1.00 82.62 73 PRO A CA 1
ATOM 518 C C . PRO A 1 73 ? 27.204 -3.038 -24.366 1.00 82.62 73 PRO A C 1
ATOM 520 O O . PRO A 1 73 ? 26.561 -3.856 -25.038 1.00 82.62 73 PRO A O 1
ATOM 523 N N . PRO A 1 74 ? 27.821 -3.403 -23.231 1.00 88.56 74 PRO A N 1
ATOM 524 C CA . PRO A 1 74 ? 27.738 -4.748 -22.690 1.00 88.56 74 PRO A CA 1
ATOM 525 C C . PRO A 1 74 ? 26.298 -5.097 -22.292 1.00 88.56 74 PRO A C 1
ATOM 527 O O . PRO A 1 74 ? 25.506 -4.241 -21.920 1.00 88.56 74 PRO A O 1
ATOM 530 N N . SER A 1 75 ? 25.958 -6.387 -22.295 1.00 88.88 75 SER A N 1
ATOM 531 C CA . SER A 1 75 ? 24.579 -6.868 -22.098 1.00 88.88 75 SER A CA 1
ATOM 532 C C . SER A 1 75 ? 23.963 -6.594 -20.717 1.00 88.88 75 SER A C 1
ATOM 534 O O . SER A 1 75 ? 22.799 -6.918 -20.500 1.00 88.88 75 SER A O 1
ATOM 536 N N . TRP A 1 76 ? 24.747 -6.090 -19.763 1.00 91.94 76 TRP A N 1
ATOM 537 C CA . TRP A 1 76 ? 24.284 -5.689 -18.431 1.00 91.94 76 TRP A CA 1
ATOM 538 C C . TRP A 1 76 ? 23.962 -4.194 -18.346 1.00 91.94 76 TRP A C 1
ATOM 540 O O . TRP A 1 76 ? 23.359 -3.760 -17.366 1.00 91.94 76 TRP A O 1
ATOM 550 N N . GLU A 1 77 ? 24.369 -3.413 -19.344 1.00 93.00 77 GLU A N 1
ATOM 551 C CA . GLU A 1 77 ? 24.113 -1.984 -19.398 1.00 93.00 77 GLU A CA 1
ATOM 552 C C . GLU A 1 77 ? 22.731 -1.746 -20.011 1.00 93.00 77 GLU A C 1
ATOM 554 O O . GLU A 1 77 ? 22.434 -2.171 -21.129 1.00 93.00 77 GLU A O 1
ATOM 559 N N . LEU A 1 78 ? 21.856 -1.106 -19.236 1.00 91.38 78 LEU A N 1
ATOM 560 C CA . LEU A 1 78 ? 20.535 -0.715 -19.705 1.00 91.38 78 LEU A CA 1
ATOM 561 C C . LEU A 1 78 ? 20.673 0.536 -20.569 1.00 91.38 78 LEU A C 1
ATOM 563 O O . LEU A 1 78 ? 21.294 1.512 -20.153 1.00 91.38 78 LEU A O 1
ATOM 567 N N . ALA A 1 79 ? 20.065 0.508 -21.752 1.00 89.81 79 ALA A N 1
ATOM 568 C CA . ALA A 1 79 ? 19.939 1.704 -22.569 1.00 89.81 79 ALA A CA 1
ATOM 569 C C . ALA A 1 79 ? 19.067 2.741 -21.850 1.00 89.81 79 ALA A C 1
ATOM 571 O O . ALA A 1 79 ? 18.114 2.383 -21.153 1.00 89.81 79 ALA A O 1
ATOM 572 N N . GLU A 1 80 ? 19.371 4.022 -22.054 1.00 91.38 80 GLU A N 1
ATOM 573 C CA . GLU A 1 80 ? 18.488 5.091 -21.602 1.00 91.38 80 GLU A CA 1
ATOM 574 C C . GLU A 1 80 ? 17.106 4.933 -22.245 1.00 91.38 80 GLU A C 1
ATOM 576 O O . GLU A 1 80 ? 16.976 4.703 -23.451 1.00 91.38 80 GLU A O 1
ATOM 581 N N . THR A 1 81 ? 16.066 5.051 -21.425 1.00 92.75 81 THR A N 1
ATOM 582 C CA . THR A 1 81 ? 14.674 5.067 -21.871 1.00 92.75 81 THR A CA 1
ATOM 583 C C . THR A 1 81 ? 14.058 6.415 -21.545 1.00 92.75 81 THR A C 1
ATOM 585 O O . THR A 1 81 ? 14.424 7.046 -20.552 1.00 92.75 81 THR A O 1
ATOM 588 N N . GLU A 1 82 ? 13.092 6.842 -22.354 1.00 94.94 82 GLU A N 1
ATOM 589 C CA . GLU A 1 82 ? 12.273 8.007 -22.022 1.00 94.94 82 GLU A CA 1
ATOM 590 C C . GLU A 1 82 ? 11.527 7.791 -20.695 1.00 94.94 82 GLU A C 1
ATOM 592 O O . GLU A 1 82 ? 11.267 6.656 -20.280 1.00 94.94 82 GLU A O 1
ATOM 597 N N . ASP A 1 83 ? 11.186 8.891 -20.022 1.00 93.94 83 ASP A N 1
ATOM 598 C CA . ASP A 1 83 ? 10.351 8.847 -18.824 1.00 93.94 83 ASP A CA 1
ATOM 599 C C . ASP A 1 83 ? 8.960 8.307 -19.191 1.00 93.94 83 ASP A C 1
ATOM 601 O O . ASP A 1 83 ? 8.269 8.855 -20.051 1.00 93.94 83 ASP A O 1
ATOM 605 N N . ALA A 1 84 ? 8.546 7.226 -18.526 1.00 91.81 84 ALA A N 1
ATOM 606 C CA . ALA A 1 84 ? 7.247 6.595 -18.741 1.00 91.81 84 ALA A CA 1
ATOM 607 C C . ALA A 1 84 ? 6.065 7.465 -18.263 1.00 91.81 84 ALA A C 1
ATOM 609 O O . ALA A 1 84 ? 4.911 7.173 -18.585 1.00 91.81 84 ALA A O 1
ATOM 610 N N . GLY A 1 85 ? 6.340 8.528 -17.504 1.00 95.12 85 GLY A N 1
ATOM 611 C CA . GLY A 1 85 ? 5.367 9.521 -17.076 1.00 95.12 85 GLY A CA 1
ATOM 612 C C . GLY A 1 85 ? 4.368 9.021 -16.029 1.00 95.12 85 GLY A C 1
ATOM 613 O O . GLY A 1 85 ? 4.411 7.889 -15.543 1.00 95.12 85 GLY A O 1
ATOM 614 N N . TRP A 1 86 ? 3.426 9.898 -15.674 1.00 95.19 86 TRP A N 1
ATOM 615 C CA . TRP A 1 86 ? 2.430 9.633 -14.628 1.00 95.19 86 TRP A CA 1
ATOM 616 C C . TRP A 1 86 ? 1.447 8.516 -14.978 1.00 95.19 86 TRP A C 1
ATOM 618 O O . TRP A 1 86 ? 1.060 7.762 -14.092 1.00 95.19 86 TRP A O 1
ATOM 628 N N . GLU A 1 87 ? 1.119 8.334 -16.259 1.00 95.81 87 GLU A N 1
ATOM 629 C CA . GLU A 1 87 ? 0.244 7.241 -16.708 1.00 95.81 87 GLU A CA 1
ATOM 630 C C . GLU A 1 87 ? 0.816 5.854 -16.377 1.00 95.81 87 GLU A C 1
ATOM 632 O O . GLU A 1 87 ? 0.074 4.880 -16.240 1.00 95.81 87 GLU A O 1
ATOM 637 N N . TYR A 1 88 ? 2.140 5.730 -16.250 1.00 96.19 88 TYR A N 1
ATOM 638 C CA . TYR A 1 88 ? 2.752 4.495 -15.775 1.00 96.19 88 TYR A CA 1
ATOM 639 C C . TYR A 1 88 ? 2.548 4.295 -14.275 1.00 96.19 88 TYR A C 1
ATOM 641 O O . TYR A 1 88 ? 2.182 3.199 -13.855 1.00 96.19 88 TYR A O 1
ATOM 649 N N . VAL A 1 89 ? 2.733 5.351 -13.481 1.00 96.62 89 VAL A N 1
ATOM 650 C CA . VAL A 1 89 ? 2.522 5.317 -12.027 1.00 96.62 89 VAL A CA 1
ATOM 651 C C . VAL A 1 89 ? 1.056 5.038 -11.695 1.00 96.62 89 VAL A C 1
ATOM 653 O O . VAL A 1 89 ? 0.783 4.213 -10.832 1.00 96.62 89 VAL A O 1
ATOM 656 N N . ASP A 1 90 ? 0.112 5.629 -12.429 1.00 97.12 90 ASP A N 1
ATOM 657 C CA . ASP A 1 90 ? -1.330 5.459 -12.203 1.00 97.12 90 ASP A CA 1
ATOM 658 C C . ASP A 1 90 ? -1.836 4.030 -12.463 1.00 97.12 90 ASP A C 1
ATOM 660 O O . ASP A 1 90 ? -2.897 3.642 -11.969 1.00 9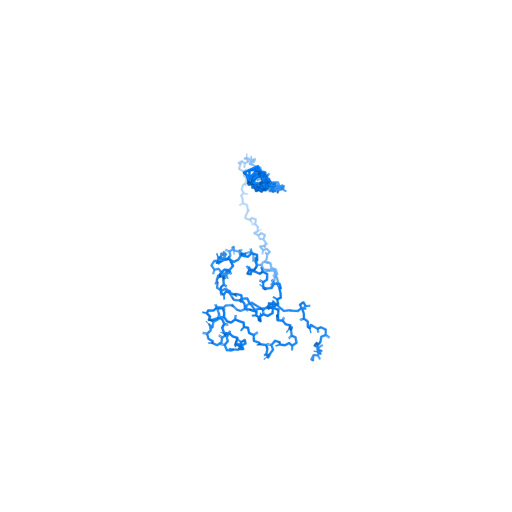7.12 90 ASP A O 1
ATOM 664 N N . ARG A 1 91 ? -1.074 3.218 -13.208 1.00 97.44 91 ARG A N 1
ATOM 665 C CA . ARG A 1 91 ? -1.351 1.785 -13.414 1.00 97.44 91 ARG A CA 1
ATOM 666 C C . ARG A 1 91 ? -0.834 0.900 -12.277 1.00 97.44 91 ARG A C 1
ATOM 668 O O . ARG A 1 91 ? -1.084 -0.310 -12.281 1.00 97.44 91 ARG A O 1
ATOM 675 N N . MET A 1 92 ? -0.109 1.465 -11.313 1.00 98.00 92 MET A N 1
ATOM 676 C CA . MET A 1 92 ? 0.460 0.724 -10.193 1.00 98.00 92 MET A CA 1
ATOM 677 C C . MET A 1 92 ? -0.521 0.599 -9.030 1.00 98.00 92 MET A C 1
ATOM 679 O O . MET A 1 92 ? -1.343 1.462 -8.739 1.00 98.00 92 MET A O 1
ATOM 683 N N . THR A 1 93 ? -0.407 -0.515 -8.322 1.00 98.31 93 THR A N 1
ATOM 684 C CA . THR A 1 93 ? -0.993 -0.721 -7.001 1.00 98.31 93 THR A CA 1
ATOM 685 C C . THR A 1 93 ? 0.133 -1.070 -6.040 1.00 98.31 93 THR A C 1
ATOM 687 O O . THR A 1 93 ? 0.936 -1.958 -6.316 1.00 98.31 93 THR A O 1
ATOM 690 N N . PHE A 1 94 ? 0.203 -0.372 -4.914 1.00 98.31 94 PHE A N 1
ATOM 691 C CA . PHE A 1 94 ? 1.268 -0.472 -3.927 1.00 98.31 94 PHE A CA 1
ATOM 692 C C . PHE A 1 94 ? 0.783 -1.245 -2.706 1.00 98.31 94 PHE A C 1
ATOM 694 O O . PHE A 1 94 ? -0.104 -0.788 -1.993 1.00 98.31 94 PHE A O 1
ATOM 701 N N . LEU A 1 95 ? 1.392 -2.392 -2.431 1.00 98.06 95 LEU A N 1
ATOM 702 C CA . LEU A 1 95 ? 1.153 -3.200 -1.241 1.00 98.06 95 LEU A CA 1
ATOM 703 C C . LEU A 1 95 ? 2.369 -3.115 -0.323 1.00 98.06 95 LEU A C 1
ATOM 705 O O . LEU A 1 95 ? 3.486 -3.417 -0.750 1.00 98.06 95 LEU A O 1
ATOM 709 N N . GLY A 1 96 ? 2.174 -2.772 0.949 1.00 97.00 96 GLY A N 1
ATOM 710 C CA . GLY A 1 96 ? 3.318 -2.793 1.850 1.00 97.00 96 GLY A CA 1
ATOM 711 C C . GLY A 1 96 ? 3.107 -2.291 3.267 1.00 97.00 96 GLY A C 1
ATOM 712 O O . GLY A 1 96 ? 2.028 -2.398 3.853 1.00 97.00 96 GLY A O 1
ATOM 713 N N . ASP A 1 97 ? 4.211 -1.828 3.843 1.00 96.38 97 ASP A N 1
ATOM 714 C CA . ASP A 1 97 ? 4.306 -1.393 5.229 1.00 96.38 97 ASP A CA 1
ATOM 715 C C . ASP A 1 97 ? 4.024 0.109 5.415 1.00 96.38 97 ASP A C 1
ATOM 717 O O . ASP A 1 97 ? 3.461 0.785 4.551 1.00 96.38 97 ASP A O 1
ATOM 721 N N . SER A 1 98 ? 4.393 0.644 6.580 1.00 96.31 98 SER A N 1
ATOM 722 C CA . SER A 1 98 ? 4.218 2.058 6.923 1.00 96.31 98 SER A CA 1
ATOM 723 C C . SER A 1 98 ? 4.841 3.029 5.918 1.00 96.31 98 SER A C 1
ATOM 725 O O . SER A 1 98 ? 4.361 4.153 5.780 1.00 96.31 98 SER A O 1
ATOM 727 N N . THR A 1 99 ? 5.900 2.626 5.210 1.00 96.12 99 THR A N 1
ATOM 728 C CA . THR A 1 99 ? 6.521 3.465 4.177 1.00 96.12 99 THR A CA 1
ATOM 729 C C . THR A 1 99 ? 5.606 3.608 2.960 1.00 96.12 99 THR A C 1
ATOM 731 O O . THR A 1 99 ? 5.404 4.720 2.474 1.00 96.12 99 THR A O 1
ATOM 734 N N . THR A 1 100 ? 4.956 2.517 2.548 1.00 97.19 100 THR A N 1
ATOM 735 C CA . THR A 1 100 ? 3.919 2.492 1.508 1.00 97.19 100 THR A CA 1
ATOM 736 C C . THR A 1 100 ? 2.695 3.285 1.929 1.00 97.19 100 THR A C 1
ATOM 738 O O . THR A 1 100 ? 2.180 4.084 1.152 1.00 97.19 100 THR A O 1
ATOM 741 N N . HIS A 1 101 ? 2.255 3.126 3.181 1.00 96.69 101 HIS A N 1
ATOM 742 C CA . HIS A 1 101 ? 1.151 3.913 3.731 1.00 96.69 101 HIS A CA 1
ATOM 743 C C . HIS A 1 101 ? 1.440 5.422 3.677 1.00 96.69 101 HIS A C 1
ATOM 745 O O . HIS A 1 101 ? 0.544 6.240 3.456 1.00 96.69 101 HIS A O 1
ATOM 751 N N . GLY A 1 102 ? 2.717 5.796 3.809 1.00 97.12 102 GLY A N 1
ATOM 752 C CA . GLY A 1 102 ? 3.196 7.164 3.649 1.00 97.12 102 GLY A CA 1
ATOM 753 C C . GLY A 1 102 ? 2.791 7.808 2.321 1.00 97.12 102 GLY A C 1
ATOM 754 O O . GLY A 1 102 ? 2.546 9.013 2.300 1.00 97.12 102 GLY A O 1
ATOM 755 N N . LEU A 1 103 ? 2.632 7.038 1.237 1.00 97.38 103 LEU A N 1
ATOM 756 C CA . LEU A 1 103 ? 2.198 7.563 -0.064 1.00 97.38 103 LEU A CA 1
ATOM 757 C C . LEU A 1 103 ? 0.830 8.261 0.026 1.00 97.38 103 LEU A C 1
ATOM 759 O O . LEU A 1 103 ? 0.655 9.346 -0.535 1.00 97.38 103 LEU A O 1
ATOM 763 N N . VAL A 1 104 ? -0.101 7.690 0.800 1.00 96.06 104 VAL A N 1
ATOM 764 C CA . VAL A 1 104 ? -1.410 8.300 1.090 1.00 96.06 104 VAL A CA 1
ATOM 765 C C . VAL A 1 104 ? -1.228 9.532 1.967 1.00 96.06 104 VAL A C 1
ATOM 767 O O . VAL A 1 104 ? -1.744 10.603 1.656 1.00 96.06 104 VAL A O 1
ATOM 770 N N . TYR A 1 105 ? -0.467 9.411 3.058 1.00 95.06 105 TYR A N 1
ATOM 771 C CA . TYR A 1 105 ? -0.302 10.492 4.032 1.00 95.06 105 TYR A CA 1
ATOM 772 C C . TYR A 1 105 ? 0.308 11.760 3.416 1.00 95.06 105 TYR A C 1
ATOM 774 O O . TYR A 1 105 ? -0.156 12.874 3.694 1.00 95.06 105 TYR A O 1
ATOM 782 N N . TYR A 1 106 ? 1.321 11.592 2.564 1.00 97.69 106 TYR A N 1
ATOM 783 C CA . TYR A 1 106 ? 2.001 12.683 1.870 1.00 97.69 106 TYR A CA 1
ATOM 784 C C . TYR A 1 106 ? 1.276 13.137 0.597 1.00 97.69 106 TYR A C 1
ATOM 786 O O . TYR A 1 106 ? 1.542 14.238 0.123 1.00 97.69 106 TYR A O 1
ATOM 794 N N . GLY A 1 107 ? 0.331 12.347 0.073 1.00 96.88 107 GLY A N 1
ATOM 795 C CA . GLY A 1 107 ? -0.473 12.703 -1.096 1.00 96.88 107 GLY A CA 1
ATOM 796 C C . GLY A 1 107 ? 0.360 12.875 -2.366 1.00 96.88 107 GLY A C 1
ATOM 797 O O . GLY A 1 107 ? 0.140 13.828 -3.111 1.00 96.88 107 GLY A O 1
ATOM 798 N N . VAL A 1 108 ? 1.337 11.987 -2.569 1.00 96.56 108 VAL A N 1
ATOM 799 C CA . VAL A 1 108 ? 2.301 12.047 -3.686 1.00 96.56 108 VAL A CA 1
ATOM 800 C C . VAL A 1 108 ? 1.797 11.383 -4.969 1.00 96.56 108 VAL A C 1
ATOM 802 O O . VAL A 1 108 ? 2.408 11.563 -6.017 1.00 96.56 108 VAL A O 1
ATOM 805 N N . LEU A 1 109 ? 0.704 10.619 -4.888 1.00 97.12 109 LEU A N 1
ATOM 806 C CA . LEU A 1 109 ? 0.033 10.027 -6.046 1.00 97.12 109 LEU A CA 1
ATOM 807 C C . LEU A 1 109 ? -0.954 11.024 -6.670 1.00 97.12 109 LEU A C 1
ATOM 809 O O . LEU A 1 109 ? -1.337 12.004 -6.026 1.00 97.12 109 LEU A O 1
ATOM 813 N N . SER A 1 110 ? -1.396 10.755 -7.898 1.00 95.62 110 SER A N 1
ATOM 814 C CA . SER A 1 110 ? -2.273 11.638 -8.683 1.00 95.62 110 SER A CA 1
ATOM 815 C C . SER A 1 110 ? -3.551 12.044 -7.934 1.00 95.62 110 SER A C 1
ATOM 817 O O . SER A 1 110 ? -3.891 13.227 -7.877 1.00 95.62 110 SER A O 1
ATOM 819 N N . ASP A 1 111 ? -4.183 11.091 -7.241 1.00 95.56 111 ASP A N 1
ATOM 820 C CA . ASP A 1 111 ? -5.385 11.306 -6.413 1.00 95.56 111 ASP A CA 1
ATOM 821 C C . ASP A 1 111 ? -5.075 11.790 -4.981 1.00 95.56 111 ASP A C 1
ATOM 823 O O . ASP A 1 111 ? -5.950 11.895 -4.118 1.00 95.56 111 ASP A O 1
ATOM 827 N N . LYS A 1 112 ? -3.808 12.093 -4.691 1.00 96.25 112 LYS A N 1
ATOM 828 C CA . LYS A 1 112 ? -3.318 12.558 -3.392 1.00 96.25 112 LYS A CA 1
ATOM 829 C C . LYS A 1 112 ? -3.723 11.611 -2.256 1.00 96.25 112 LYS A C 1
ATOM 831 O O . LYS A 1 112 ? -3.309 10.456 -2.239 1.00 96.25 112 LYS A O 1
ATOM 836 N N . LYS A 1 113 ? -4.484 12.114 -1.279 1.00 95.56 113 LYS A N 1
ATOM 837 C CA . LYS A 1 113 ? -4.909 11.366 -0.085 1.00 95.56 113 LYS A CA 1
ATOM 838 C C . LYS A 1 113 ? -6.129 10.481 -0.333 1.00 95.56 113 LYS A C 1
ATOM 840 O O . LYS A 1 113 ? -6.389 9.603 0.478 1.00 95.56 113 LYS A O 1
ATOM 845 N N . ASP A 1 114 ? -6.835 10.702 -1.439 1.00 95.38 114 ASP A N 1
ATOM 846 C CA . ASP A 1 114 ? -8.034 9.948 -1.820 1.00 95.38 114 ASP A CA 1
ATOM 847 C C . ASP A 1 114 ? -7.692 8.766 -2.747 1.00 95.38 114 ASP A C 1
ATOM 849 O O . ASP A 1 114 ? -8.573 8.108 -3.297 1.00 95.38 114 ASP A O 1
ATOM 853 N N . THR A 1 115 ? -6.396 8.488 -2.928 1.00 96.12 115 THR A N 1
ATOM 854 C CA . THR A 1 115 ? -5.905 7.397 -3.770 1.00 96.12 115 THR A CA 1
ATOM 855 C C . THR A 1 115 ? -6.408 6.032 -3.312 1.00 96.12 115 THR A C 1
ATOM 857 O O . THR A 1 115 ? -6.407 5.692 -2.129 1.00 96.12 115 THR A O 1
ATOM 860 N N . THR A 1 116 ? -6.766 5.204 -4.290 1.00 96.81 116 THR A N 1
ATOM 861 C CA . THR A 1 116 ? -7.132 3.795 -4.089 1.00 96.81 116 THR A CA 1
ATOM 862 C C . THR A 1 116 ? -5.992 2.831 -4.431 1.00 96.81 116 THR A C 1
ATOM 864 O O . THR A 1 116 ? -6.156 1.613 -4.340 1.00 96.81 116 THR A O 1
ATOM 867 N N . GLN A 1 117 ? -4.825 3.366 -4.811 1.00 97.81 117 GLN A N 1
ATOM 868 C CA . GLN A 1 117 ? -3.667 2.588 -5.255 1.00 97.81 117 GLN A CA 1
ATOM 869 C C . GLN A 1 117 ? -2.870 1.983 -4.091 1.00 97.81 117 GLN A C 1
ATOM 871 O O . GLN A 1 117 ? -2.022 1.134 -4.332 1.00 97.81 117 GLN A O 1
ATOM 876 N N . VAL A 1 118 ? -3.096 2.400 -2.839 1.00 98.00 118 VAL A N 1
ATOM 877 C CA . VAL A 1 118 ? -2.280 1.980 -1.686 1.00 98.00 118 VAL A CA 1
ATOM 878 C C . VAL A 1 118 ? -3.026 0.980 -0.815 1.00 98.00 118 VAL A C 1
ATOM 880 O O . VAL A 1 118 ? -4.103 1.262 -0.294 1.00 98.00 118 VAL A O 1
ATOM 883 N N . TRP A 1 119 ? -2.437 -0.198 -0.651 1.00 98.06 119 TRP A N 1
ATOM 884 C CA . TRP A 1 119 ? -2.990 -1.339 0.061 1.00 98.06 119 TRP A CA 1
ATOM 885 C C . TRP A 1 119 ? -2.154 -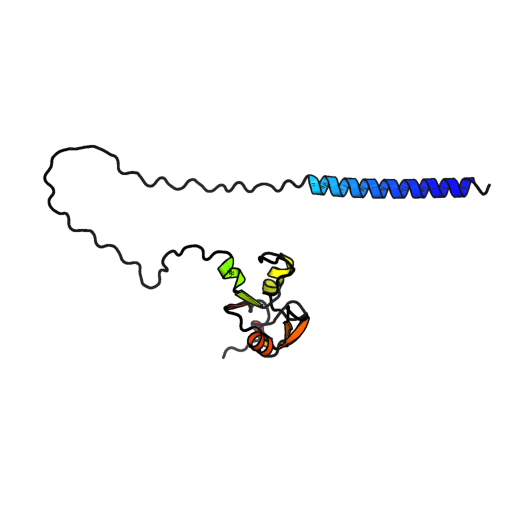1.630 1.300 1.00 98.06 119 TRP A C 1
ATOM 887 O O . TRP A 1 119 ? -1.008 -2.074 1.220 1.00 98.06 119 TRP A O 1
ATOM 897 N N . THR A 1 120 ? -2.752 -1.398 2.463 1.00 97.44 120 THR A N 1
ATOM 898 C CA . THR A 1 120 ? -2.145 -1.686 3.764 1.00 97.44 120 THR A CA 1
ATOM 899 C C . THR A 1 120 ? -3.197 -2.249 4.722 1.00 97.44 120 THR A C 1
ATOM 901 O O . THR A 1 120 ? -4.389 -1.975 4.549 1.00 97.44 120 THR A O 1
ATOM 904 N N . PRO A 1 121 ? -2.793 -2.997 5.762 1.00 97.12 121 PRO A N 1
ATOM 905 C CA . PRO A 1 121 ? -3.678 -3.325 6.877 1.00 97.12 121 PRO A CA 1
ATOM 906 C C . PRO A 1 121 ? -4.236 -2.061 7.543 1.00 97.12 121 PRO A C 1
ATOM 908 O O . PRO A 1 121 ? -3.684 -0.971 7.375 1.00 97.12 121 PRO A O 1
ATOM 911 N N . ALA A 1 122 ? -5.280 -2.202 8.361 1.00 96.38 122 ALA A N 1
ATOM 912 C CA . ALA A 1 122 ? -5.876 -1.080 9.098 1.00 96.38 122 ALA A CA 1
ATOM 913 C C . ALA A 1 122 ? -4.879 -0.367 10.034 1.00 96.38 122 ALA A C 1
ATOM 915 O O . ALA A 1 122 ? -5.018 0.819 10.316 1.00 96.38 122 ALA A O 1
ATOM 916 N N . SER A 1 123 ? -3.834 -1.074 10.478 1.00 94.94 123 SER A N 1
ATOM 917 C CA . SER A 1 123 ? -2.714 -0.504 11.238 1.00 94.94 123 SER A CA 1
ATOM 918 C C . SER A 1 123 ? -1.829 0.450 10.424 1.00 94.94 123 SER A C 1
ATOM 920 O O . SER A 1 123 ? -0.978 1.124 11.000 1.00 94.94 123 SER A O 1
ATOM 922 N N . GLY A 1 124 ? -1.966 0.457 9.096 1.00 95.19 124 GLY A N 1
ATOM 923 C CA . GLY A 1 124 ? -1.066 1.138 8.171 1.00 95.19 124 GLY A CA 1
ATOM 924 C C . GLY A 1 124 ? 0.266 0.418 7.957 1.00 95.19 124 GLY A C 1
ATOM 925 O O . GLY A 1 124 ? 1.157 0.990 7.342 1.00 95.19 124 GLY A O 1
ATOM 926 N N . THR A 1 125 ? 0.453 -0.812 8.457 1.00 95.81 125 THR A N 1
ATOM 927 C CA . THR A 1 125 ? 1.713 -1.547 8.269 1.00 95.81 125 THR A CA 1
ATOM 928 C C . THR A 1 125 ? 1.511 -3.051 8.091 1.00 95.81 125 THR A C 1
ATOM 930 O O . THR A 1 125 ? 0.917 -3.719 8.940 1.00 95.81 125 THR A O 1
ATOM 933 N N . LEU A 1 126 ? 2.026 -3.594 6.985 1.00 96.81 126 LEU A N 1
ATOM 934 C CA . LEU A 1 126 ? 2.166 -5.025 6.735 1.00 96.81 126 LEU A CA 1
ATOM 935 C C . LEU A 1 126 ? 3.568 -5.497 7.139 1.00 96.81 126 LEU A C 1
ATOM 937 O O . LEU A 1 126 ? 4.568 -5.077 6.565 1.00 96.81 126 LEU A O 1
ATOM 941 N N . ALA A 1 127 ? 3.654 -6.397 8.116 1.00 94.81 127 ALA A N 1
ATOM 942 C CA . ALA A 1 127 ? 4.919 -7.038 8.465 1.00 94.81 127 ALA A CA 1
ATOM 943 C C . ALA A 1 127 ? 5.186 -8.243 7.556 1.00 94.81 127 ALA A C 1
ATOM 945 O O . ALA A 1 127 ? 4.280 -9.037 7.298 1.00 94.81 127 ALA A O 1
ATOM 946 N N . LEU A 1 128 ? 6.439 -8.423 7.126 1.00 94.38 128 LEU A N 1
ATOM 947 C CA . LEU A 1 128 ? 6.795 -9.451 6.146 1.00 94.38 128 LEU A CA 1
ATOM 948 C C . LEU A 1 128 ? 6.451 -10.877 6.613 1.00 94.38 128 LEU A C 1
ATOM 950 O O . LEU A 1 128 ? 5.955 -11.669 5.820 1.00 94.38 128 LEU A O 1
ATOM 954 N N . PHE A 1 129 ? 6.619 -11.198 7.900 1.00 92.12 129 PHE A N 1
ATOM 955 C CA . PHE A 1 129 ? 6.275 -12.527 8.434 1.00 92.12 129 PHE A CA 1
ATOM 956 C C . PHE A 1 129 ? 4.770 -12.855 8.369 1.00 92.12 129 PHE A C 1
ATOM 958 O O . PHE A 1 129 ? 4.401 -14.023 8.440 1.00 92.12 129 PHE A O 1
ATOM 965 N N . ASN A 1 130 ? 3.905 -11.846 8.207 1.00 92.62 130 ASN A N 1
ATOM 966 C CA . ASN A 1 130 ? 2.451 -11.998 8.106 1.00 92.62 130 ASN A CA 1
ATOM 967 C C . ASN A 1 130 ? 1.929 -11.902 6.665 1.00 92.62 130 ASN A C 1
ATOM 969 O O . ASN A 1 130 ? 0.719 -11.947 6.460 1.00 92.62 130 ASN A O 1
ATOM 973 N N . GLN A 1 131 ? 2.799 -11.759 5.660 1.00 91.25 131 GLN A N 1
ATOM 974 C CA . GLN A 1 131 ? 2.393 -11.484 4.274 1.00 91.25 131 GLN A CA 1
ATOM 975 C C . GLN A 1 131 ? 1.368 -12.481 3.703 1.00 91.25 131 GLN A C 1
ATOM 977 O O . GLN A 1 131 ? 0.529 -12.095 2.898 1.00 91.25 131 GLN A O 1
ATOM 982 N N . SER A 1 132 ? 1.392 -13.741 4.151 1.00 90.75 132 SER A N 1
ATOM 983 C CA . SER A 1 132 ? 0.513 -14.800 3.642 1.00 90.75 132 SER A CA 1
ATOM 984 C C . SER A 1 132 ? -0.868 -14.848 4.297 1.00 90.75 132 SER A C 1
ATOM 986 O O . SER A 1 132 ? -1.759 -15.515 3.775 1.00 90.75 132 SER A O 1
ATOM 988 N N . THR A 1 133 ? -1.054 -14.188 5.440 1.00 93.94 133 THR A N 1
ATOM 989 C CA . THR A 1 133 ? -2.288 -14.270 6.244 1.00 93.94 133 THR A CA 1
ATOM 990 C C . THR A 1 133 ? -2.901 -12.911 6.553 1.00 93.94 133 THR A C 1
ATOM 992 O O . THR A 1 133 ? -4.041 -12.849 7.010 1.00 93.94 133 THR A O 1
ATOM 995 N N . ALA A 1 134 ? -2.168 -11.824 6.318 1.00 95.38 134 ALA A N 1
ATOM 996 C CA . ALA A 1 134 ? -2.640 -10.480 6.584 1.00 95.38 134 ALA A CA 1
ATOM 997 C C . ALA A 1 134 ? -3.814 -10.073 5.683 1.00 95.38 134 ALA A C 1
ATOM 999 O O . ALA A 1 134 ? -3.939 -10.486 4.524 1.00 95.38 134 ALA A O 1
ATOM 1000 N N . THR A 1 135 ? -4.640 -9.189 6.231 1.00 98.06 135 THR A N 1
ATOM 1001 C CA . THR A 1 135 ? -5.692 -8.475 5.515 1.00 98.06 135 THR A CA 1
ATOM 1002 C C . THR A 1 135 ? -5.250 -7.053 5.186 1.00 98.06 135 THR A C 1
ATOM 1004 O O . THR A 1 135 ? -4.341 -6.496 5.807 1.00 98.06 135 THR A O 1
ATOM 1007 N N . ILE A 1 136 ? -5.908 -6.454 4.200 1.00 98.12 136 ILE A N 1
ATOM 1008 C CA . ILE A 1 136 ? -5.805 -5.032 3.873 1.00 98.12 136 ILE A CA 1
ATOM 1009 C C . ILE A 1 136 ? -7.182 -4.385 3.968 1.00 98.12 136 ILE A C 1
ATOM 1011 O O . ILE A 1 136 ? -8.196 -5.059 3.788 1.00 98.12 136 ILE A O 1
ATOM 1015 N N . VAL A 1 137 ? -7.220 -3.075 4.204 1.00 97.69 137 VAL A N 1
ATOM 1016 C CA . VAL A 1 137 ? -8.452 -2.294 4.036 1.00 97.69 137 VAL A CA 1
ATOM 1017 C C . VAL A 1 137 ? -8.624 -2.026 2.544 1.00 97.69 137 VAL A C 1
ATOM 1019 O O . VAL A 1 137 ? -7.866 -1.247 1.969 1.00 97.69 137 VAL A O 1
ATOM 1022 N N . TYR A 1 138 ? -9.581 -2.693 1.897 1.00 97.31 138 TYR A N 1
ATOM 1023 C CA . TYR A 1 138 ? -9.788 -2.602 0.453 1.00 97.31 138 TYR A CA 1
ATOM 1024 C C . TYR A 1 138 ? -10.300 -1.206 0.068 1.00 97.31 138 TYR A C 1
ATOM 1026 O O . TYR A 1 138 ? -11.455 -0.891 0.380 1.00 97.31 138 TYR A O 1
ATOM 1034 N N . PRO A 1 139 ? -9.505 -0.369 -0.630 1.00 92.06 139 PRO A N 1
ATOM 1035 C CA . PRO A 1 139 ? -9.781 1.068 -0.726 1.00 92.06 139 PRO A CA 1
ATOM 1036 C C . PRO A 1 139 ? -11.117 1.437 -1.380 1.00 92.06 139 PRO A C 1
ATOM 1038 O O . PRO A 1 139 ? -11.691 2.470 -1.060 1.00 92.06 139 PRO A O 1
ATOM 1041 N N . GLU A 1 140 ? -11.650 0.589 -2.265 1.00 91.06 140 GLU A N 1
ATOM 1042 C CA . GLU A 1 140 ? -12.926 0.857 -2.946 1.00 91.06 140 GLU A CA 1
ATOM 1043 C C . GLU A 1 140 ? -14.153 0.676 -2.040 1.00 91.06 140 GLU A C 1
ATOM 1045 O O . GLU A 1 140 ? -15.220 1.207 -2.339 1.00 91.06 140 GLU A O 1
ATOM 1050 N N . THR A 1 141 ? -14.038 -0.107 -0.962 1.00 94.94 141 THR A N 1
ATOM 1051 C CA . THR A 1 141 ? -15.191 -0.477 -0.113 1.00 94.94 141 THR A CA 1
ATOM 1052 C C . THR A 1 141 ? -14.976 -0.249 1.379 1.00 94.94 141 THR A C 1
ATOM 1054 O O . THR A 1 141 ? -15.946 -0.215 2.128 1.00 94.94 141 THR A O 1
ATOM 1057 N N . GLY A 1 142 ? -13.724 -0.118 1.822 1.00 95.50 142 GLY A N 1
ATOM 1058 C CA . GLY A 1 142 ? -13.352 -0.074 3.236 1.00 95.50 142 GLY A CA 1
ATOM 1059 C C . GLY A 1 142 ? -13.404 -1.426 3.957 1.00 95.50 142 GLY A C 1
ATOM 1060 O O . GLY A 1 142 ? -13.150 -1.470 5.156 1.00 95.50 142 GLY A O 1
ATOM 1061 N N . GLU A 1 143 ? -13.730 -2.522 3.267 1.00 97.56 143 GLU A N 1
ATOM 1062 C CA . GLU A 1 143 ? -13.763 -3.868 3.847 1.00 97.56 143 GLU A CA 1
ATOM 1063 C C . GLU A 1 143 ? -12.350 -4.394 4.136 1.00 97.56 143 GLU A C 1
ATOM 1065 O O . GLU A 1 143 ? -11.440 -4.212 3.327 1.00 97.56 143 GLU A O 1
ATOM 1070 N N . GLU A 1 144 ? -12.170 -5.089 5.261 1.00 98.25 144 GLU A N 1
ATOM 1071 C CA . GLU A 1 144 ? -10.949 -5.853 5.515 1.00 98.25 144 GLU A CA 1
ATOM 1072 C C . GLU A 1 144 ? -11.019 -7.222 4.835 1.00 98.25 144 GLU A C 1
ATOM 1074 O O . GLU A 1 144 ? -11.792 -8.089 5.241 1.00 98.25 144 GLU A O 1
ATOM 1079 N N . ILE A 1 145 ? -10.185 -7.428 3.818 1.00 98.25 145 ILE A N 1
ATOM 1080 C CA . ILE A 1 145 ? -10.125 -8.679 3.047 1.00 98.25 145 ILE A CA 1
ATOM 1081 C C . ILE A 1 145 ? -8.689 -9.175 2.925 1.00 98.25 145 ILE A C 1
ATOM 1083 O O . ILE A 1 145 ? -7.736 -8.420 3.134 1.00 98.25 145 ILE A O 1
ATOM 1087 N N . THR A 1 146 ? -8.516 -10.449 2.571 1.00 98.00 146 THR A N 1
ATOM 1088 C CA . THR A 1 146 ? -7.178 -10.999 2.336 1.00 98.00 146 THR A CA 1
ATOM 1089 C C . THR A 1 146 ? -6.528 -10.347 1.116 1.00 98.00 146 THR A C 1
ATOM 1091 O O . THR A 1 146 ? -7.202 -9.911 0.179 1.00 98.00 146 THR A O 1
ATOM 1094 N N . ILE A 1 147 ? -5.195 -10.315 1.094 1.00 97.62 147 ILE A N 1
ATOM 1095 C CA . ILE A 1 147 ? -4.438 -9.809 -0.062 1.00 97.62 147 ILE A CA 1
ATOM 1096 C C . ILE A 1 147 ? -4.795 -10.599 -1.333 1.00 97.62 147 ILE A C 1
ATOM 1098 O O . ILE A 1 147 ? -4.945 -10.012 -2.403 1.00 97.62 147 ILE A O 1
ATOM 1102 N N . VAL A 1 148 ? -4.992 -11.917 -1.218 1.00 97.12 148 VAL A N 1
ATOM 1103 C CA . VAL A 1 148 ? -5.374 -12.783 -2.346 1.00 97.12 148 VAL A CA 1
ATOM 1104 C C . VAL A 1 148 ? -6.736 -12.381 -2.913 1.00 97.12 148 VAL A C 1
ATOM 1106 O O . VAL A 1 148 ? -6.874 -12.257 -4.132 1.00 97.12 148 VAL A O 1
ATOM 1109 N N . ASP A 1 149 ? -7.723 -12.122 -2.055 1.00 97.75 149 ASP A N 1
ATOM 1110 C CA . ASP A 1 149 ? -9.053 -11.688 -2.491 1.00 97.75 149 ASP A CA 1
ATOM 1111 C C . ASP A 1 149 ? -9.001 -10.305 -3.148 1.00 97.75 149 ASP A C 1
ATOM 1113 O O . ASP A 1 149 ? -9.596 -10.102 -4.209 1.00 97.75 149 ASP A O 1
ATOM 1117 N N . ALA A 1 150 ? -8.231 -9.371 -2.577 1.00 97.44 150 ALA A N 1
ATOM 1118 C CA . ALA A 1 150 ? -8.036 -8.036 -3.140 1.00 97.44 150 ALA A CA 1
ATOM 1119 C C . ALA A 1 150 ? -7.428 -8.092 -4.551 1.00 97.44 150 ALA A C 1
ATOM 1121 O O . ALA A 1 150 ? -7.961 -7.480 -5.480 1.00 97.44 150 ALA A O 1
ATOM 1122 N N . VAL A 1 151 ? -6.358 -8.875 -4.741 1.00 97.38 151 VAL A N 1
ATOM 1123 C CA . VAL A 1 151 ? -5.723 -9.080 -6.055 1.00 97.38 151 VAL A CA 1
ATOM 1124 C C . VAL A 1 151 ? -6.685 -9.762 -7.026 1.00 97.38 151 VAL A C 1
ATOM 1126 O O . VAL A 1 151 ? -6.795 -9.339 -8.176 1.00 97.38 151 VAL A O 1
ATOM 1129 N N . THR A 1 152 ? -7.424 -10.778 -6.576 1.00 97.50 152 THR A N 1
ATOM 1130 C CA . THR A 1 152 ? -8.393 -11.509 -7.411 1.00 97.50 152 THR A CA 1
ATOM 1131 C C . THR A 1 152 ? -9.523 -10.601 -7.895 1.00 97.50 152 THR A C 1
ATOM 1133 O O . THR A 1 152 ? -9.959 -10.711 -9.045 1.00 97.50 152 THR A O 1
ATOM 1136 N N . ARG A 1 153 ? -9.980 -9.687 -7.032 1.00 96.94 153 ARG A N 1
ATOM 1137 C CA . ARG A 1 153 ? -11.043 -8.721 -7.318 1.00 96.94 153 ARG A CA 1
ATOM 1138 C C . ARG A 1 153 ? -10.573 -7.592 -8.229 1.00 96.94 153 ARG A C 1
ATOM 1140 O O . ARG A 1 153 ? -11.219 -7.342 -9.243 1.00 96.94 153 ARG A O 1
ATOM 1147 N N . LYS A 1 154 ? -9.477 -6.912 -7.873 1.00 96.69 154 LYS A N 1
ATOM 1148 C CA . LYS A 1 154 ? -8.996 -5.719 -8.590 1.00 96.69 154 LYS A CA 1
ATOM 1149 C C . LYS A 1 154 ? -8.251 -6.063 -9.876 1.00 96.69 154 LYS A C 1
ATOM 1151 O O . LYS A 1 154 ? -8.368 -5.317 -10.840 1.00 96.69 154 LYS A O 1
ATOM 1156 N N . LYS A 1 155 ? -7.493 -7.168 -9.880 1.00 97.44 155 LYS A N 1
ATOM 1157 C CA . LYS A 1 155 ? -6.561 -7.568 -10.950 1.00 97.44 155 LYS A CA 1
ATOM 1158 C C . LYS A 1 155 ? -5.651 -6.404 -11.380 1.00 97.44 155 LYS A C 1
ATOM 1160 O O . LYS A 1 155 ? -5.762 -5.947 -12.517 1.00 97.44 155 LYS A O 1
ATOM 1165 N N . PRO A 1 156 ? -4.798 -5.890 -10.473 1.00 97.75 156 PRO A N 1
ATOM 1166 C CA . PRO A 1 156 ? -3.917 -4.772 -10.794 1.00 97.75 156 PRO A CA 1
ATOM 1167 C C . PRO A 1 156 ? -2.968 -5.140 -11.939 1.00 97.75 156 PRO A C 1
ATOM 1169 O O . PRO A 1 156 ? -2.488 -6.272 -12.006 1.00 97.75 156 PRO A O 1
ATOM 1172 N N . GLU A 1 157 ? -2.690 -4.181 -12.821 1.00 98.00 157 GLU A N 1
ATOM 1173 C CA . GLU A 1 157 ? -1.743 -4.374 -13.926 1.00 98.00 157 GLU A CA 1
ATOM 1174 C C . GLU A 1 157 ? -0.314 -4.533 -13.398 1.00 98.00 157 GLU A C 1
ATOM 1176 O O . GLU A 1 157 ? 0.401 -5.452 -13.799 1.00 98.00 157 GLU A O 1
ATOM 1181 N N . TYR A 1 158 ? 0.055 -3.702 -12.418 1.00 98.19 158 TYR A N 1
ATOM 1182 C CA . TYR A 1 158 ? 1.277 -3.857 -11.640 1.00 98.19 158 TYR A CA 1
ATOM 1183 C C . TYR A 1 158 ? 0.965 -3.868 -10.151 1.00 98.19 158 TYR A C 1
ATOM 1185 O O . TYR A 1 158 ? 0.321 -2.957 -9.629 1.00 98.19 158 TYR A O 1
ATOM 1193 N N . LEU A 1 159 ? 1.480 -4.880 -9.458 1.00 97.94 159 LEU A N 1
ATOM 1194 C CA . LEU A 1 159 ? 1.498 -4.930 -8.003 1.00 97.94 159 LEU A CA 1
ATOM 1195 C C . LEU A 1 159 ? 2.930 -4.695 -7.522 1.00 97.94 159 LEU A C 1
ATOM 1197 O O . LEU A 1 159 ? 3.799 -5.552 -7.679 1.00 97.94 159 LEU A O 1
ATOM 1201 N N . VAL A 1 160 ? 3.169 -3.529 -6.934 1.00 98.00 160 VAL A N 1
ATOM 1202 C CA . VAL A 1 160 ? 4.448 -3.153 -6.336 1.00 98.00 160 VAL A CA 1
ATOM 1203 C C . VAL A 1 160 ? 4.420 -3.553 -4.868 1.00 98.00 160 VAL A C 1
ATOM 1205 O O . VAL A 1 160 ? 3.587 -3.067 -4.106 1.00 98.00 160 VAL A O 1
ATOM 1208 N N . ILE A 1 161 ? 5.328 -4.441 -4.470 1.00 96.81 161 ILE A N 1
ATOM 1209 C CA . ILE A 1 161 ? 5.413 -4.945 -3.098 1.00 96.81 161 ILE A CA 1
ATOM 1210 C C . ILE A 1 161 ? 6.628 -4.324 -2.421 1.00 96.81 161 ILE A C 1
ATOM 1212 O O . ILE A 1 161 ? 7.763 -4.567 -2.826 1.00 96.81 161 ILE A O 1
ATOM 1216 N N . THR A 1 162 ? 6.393 -3.551 -1.365 1.00 95.06 162 THR A N 1
ATOM 1217 C CA . THR A 1 162 ? 7.455 -2.943 -0.555 1.00 95.06 162 THR A CA 1
ATOM 1218 C C . THR A 1 162 ? 7.323 -3.422 0.883 1.00 95.06 162 THR A C 1
ATOM 1220 O O . THR A 1 162 ? 6.545 -2.887 1.674 1.00 95.06 162 THR A O 1
ATOM 1223 N N . LEU A 1 163 ? 8.072 -4.473 1.199 1.00 93.31 163 LEU A N 1
ATOM 1224 C CA . LEU A 1 163 ? 8.119 -5.103 2.512 1.00 93.31 163 LEU A CA 1
ATOM 1225 C C . LEU A 1 163 ? 9.574 -5.318 2.914 1.00 93.31 163 LEU A C 1
ATOM 1227 O O . LEU A 1 163 ? 10.431 -5.546 2.064 1.00 93.31 163 LEU A O 1
ATOM 1231 N N . GLY A 1 164 ? 9.837 -5.299 4.217 1.00 90.00 164 GLY A N 1
ATOM 1232 C CA . GLY A 1 164 ? 11.142 -5.685 4.754 1.00 90.00 164 GLY A CA 1
ATOM 1233 C C . GLY A 1 164 ? 11.664 -4.785 5.867 1.00 90.00 164 GLY A C 1
ATOM 1234 O O . GLY A 1 164 ? 12.544 -5.205 6.611 1.00 90.00 164 GLY A O 1
ATOM 1235 N N . VAL A 1 165 ? 11.089 -3.592 6.062 1.00 91.19 165 VAL A N 1
ATOM 1236 C CA . VAL A 1 165 ? 11.413 -2.771 7.244 1.00 91.19 165 VAL A CA 1
ATOM 1237 C C . VAL A 1 165 ? 10.942 -3.479 8.514 1.00 91.19 165 VAL A C 1
ATOM 1239 O O . VAL A 1 165 ? 11.619 -3.464 9.540 1.00 91.19 165 VAL A O 1
ATOM 1242 N N . ASN A 1 166 ? 9.794 -4.152 8.421 1.00 88.88 166 ASN A N 1
ATOM 1243 C CA . ASN A 1 166 ? 9.209 -4.923 9.504 1.00 88.88 166 ASN A CA 1
ATOM 1244 C C . ASN A 1 166 ? 9.260 -6.417 9.191 1.00 88.88 166 ASN A C 1
ATOM 1246 O O . ASN A 1 166 ? 8.828 -6.866 8.129 1.00 88.88 166 ASN A O 1
ATOM 1250 N N . GLY A 1 167 ? 9.689 -7.206 10.171 1.00 88.94 167 GLY A N 1
ATOM 1251 C CA . GLY A 1 167 ? 9.428 -8.638 10.176 1.00 88.94 167 GLY A CA 1
ATOM 1252 C C . GLY A 1 167 ? 10.525 -9.550 9.635 1.00 88.94 167 GLY A C 1
ATOM 1253 O O . GLY A 1 167 ? 10.451 -10.746 9.891 1.00 88.94 167 GLY A O 1
ATOM 1254 N N . VAL A 1 168 ? 11.550 -9.019 8.960 1.00 90.81 168 VAL A N 1
ATOM 1255 C CA . VAL A 1 168 ? 12.650 -9.829 8.390 1.00 90.81 168 VAL A CA 1
ATOM 1256 C C . VAL A 1 168 ? 13.361 -10.649 9.466 1.00 90.81 168 VAL A C 1
ATOM 1258 O O . VAL A 1 168 ? 13.600 -11.834 9.277 1.00 90.81 168 VAL A O 1
ATOM 1261 N N . SER A 1 169 ? 13.611 -10.062 10.640 1.00 90.62 169 SER A N 1
ATOM 1262 C CA . SER A 1 169 ? 14.261 -10.742 11.772 1.00 90.62 169 SER A CA 1
ATOM 1263 C C . SER A 1 169 ? 13.472 -11.923 12.349 1.00 90.62 169 SER A C 1
ATOM 1265 O O . SER A 1 169 ? 14.007 -12.668 13.163 1.00 90.62 169 SER A O 1
ATOM 1267 N N . PHE A 1 170 ? 12.193 -12.058 11.994 1.00 89.12 170 PHE A N 1
ATOM 1268 C CA . PHE A 1 170 ? 11.315 -13.141 12.443 1.00 89.12 170 PHE A CA 1
ATOM 1269 C C . PHE A 1 170 ? 11.156 -14.237 11.386 1.00 89.12 170 PHE A C 1
ATOM 1271 O O . PHE A 1 170 ? 10.432 -15.205 11.612 1.00 89.12 170 PHE A O 1
ATOM 1278 N N . MET A 1 171 ? 11.806 -14.085 10.232 1.00 86.50 171 MET A N 1
ATOM 1279 C CA . MET A 1 171 ? 11.817 -15.089 9.181 1.00 86.50 171 MET A CA 1
ATOM 1280 C C . MET A 1 171 ? 13.006 -16.029 9.351 1.00 86.50 171 MET A C 1
ATOM 1282 O O . MET A 1 171 ? 14.089 -15.614 9.759 1.00 86.50 171 MET A O 1
ATOM 1286 N N . ALA A 1 172 ? 12.794 -17.299 9.022 1.00 85.00 172 ALA A N 1
ATOM 1287 C CA . ALA A 1 172 ? 13.880 -18.248 8.842 1.00 85.00 172 ALA A CA 1
ATOM 1288 C C . ALA A 1 172 ? 14.394 -18.173 7.398 1.00 85.00 172 ALA A C 1
ATOM 1290 O O . ALA A 1 172 ? 13.613 -17.926 6.475 1.00 85.00 172 ALA A O 1
ATOM 1291 N N . GLU A 1 173 ? 15.690 -18.411 7.209 1.00 75.75 173 GLU A N 1
ATOM 1292 C CA . GLU A 1 173 ? 16.237 -18.722 5.888 1.00 75.75 173 GLU A CA 1
ATOM 1293 C C . GLU A 1 173 ? 15.692 -20.086 5.439 1.00 75.75 173 GLU A C 1
ATOM 1295 O O . GLU A 1 173 ? 15.574 -21.008 6.253 1.00 75.75 173 GLU A O 1
ATOM 1300 N N . ALA A 1 174 ? 15.294 -20.173 4.169 1.00 63.34 174 ALA A N 1
ATOM 1301 C CA . ALA A 1 174 ? 14.766 -21.388 3.555 1.00 63.34 174 ALA A CA 1
ATOM 1302 C C . ALA A 1 174 ? 15.878 -22.211 2.898 1.00 63.34 174 ALA A C 1
ATOM 1304 O O . ALA A 1 174 ? 16.797 -21.590 2.316 1.00 63.34 174 ALA A O 1
#

Secondary structure (DSSP, 8-state):
-HHHHHHHHHHHHHHHHHHHHHHHHHHHHHHHT---------PPPPP-----------------PPPPP-PPPPTTSPPP-----HHHHTTEEEEESHHHHHHHHHT-STTGGG-SSEE--TTS---GGGTTT-EEE-TTT--EEEHHHHHHHH--SEEEEE--SSSGGGPPP-